Protein AF-A0AAN0LDQ1-F1 (afdb_monomer)

Structure (mmCIF, N/CA/C/O backbone):
data_AF-A0AAN0LDQ1-F1
#
_entry.id   AF-A0AAN0LDQ1-F1
#
loop_
_atom_site.group_PDB
_atom_site.id
_atom_site.type_symbol
_atom_site.label_atom_id
_atom_site.label_alt_id
_atom_site.label_comp_id
_atom_site.label_asym_id
_atom_site.label_entity_id
_atom_site.label_seq_id
_atom_site.pdbx_PDB_ins_code
_atom_site.Cartn_x
_atom_site.Cartn_y
_atom_site.Cartn_z
_atom_site.occupancy
_atom_site.B_iso_or_equiv
_atom_site.auth_seq_id
_atom_site.auth_comp_id
_atom_site.auth_asym_id
_atom_site.auth_atom_id
_atom_site.pdbx_PDB_model_num
ATOM 1 N N . MET A 1 1 ? 23.363 -7.582 -6.907 1.00 61.44 1 MET A N 1
ATOM 2 C CA . MET A 1 1 ? 22.248 -8.427 -7.386 1.00 61.44 1 MET A CA 1
ATOM 3 C C . MET A 1 1 ? 22.765 -9.244 -8.560 1.00 61.44 1 MET A C 1
ATOM 5 O O . MET A 1 1 ? 23.369 -8.648 -9.444 1.00 61.44 1 MET A O 1
ATOM 9 N N . ARG A 1 2 ? 22.627 -10.574 -8.552 1.00 73.25 2 ARG A N 1
ATOM 10 C CA . ARG A 1 2 ? 22.948 -11.396 -9.729 1.00 73.25 2 ARG A CA 1
ATOM 11 C C . ARG A 1 2 ? 21.638 -11.645 -10.462 1.00 73.25 2 ARG A C 1
ATOM 13 O O . ARG A 1 2 ? 20.738 -12.243 -9.888 1.00 73.25 2 ARG A O 1
ATOM 20 N N . VAL A 1 3 ? 21.535 -11.121 -11.673 1.00 79.44 3 VAL A N 1
ATOM 21 C CA . VAL A 1 3 ? 20.385 -11.293 -12.562 1.00 79.44 3 VAL A CA 1
ATOM 22 C C . VAL A 1 3 ? 20.904 -12.056 -13.770 1.00 79.44 3 VAL A C 1
ATOM 24 O O . VAL A 1 3 ? 22.022 -11.793 -14.221 1.00 79.44 3 VAL A O 1
ATOM 27 N N . ASP A 1 4 ? 20.139 -13.041 -14.222 1.00 91.31 4 ASP A N 1
ATOM 28 C CA . ASP A 1 4 ? 20.430 -13.763 -15.457 1.00 91.31 4 ASP A CA 1
ATOM 29 C C . ASP A 1 4 ? 20.494 -12.781 -16.653 1.00 91.31 4 ASP A C 1
ATOM 31 O O . ASP A 1 4 ? 19.935 -11.681 -16.602 1.00 91.31 4 ASP A O 1
ATOM 35 N N . ALA A 1 5 ? 21.246 -13.141 -17.694 1.00 88.19 5 ALA A N 1
ATOM 36 C CA . ALA A 1 5 ? 21.482 -12.260 -18.833 1.00 88.19 5 ALA A CA 1
ATOM 37 C C . ALA A 1 5 ? 20.181 -11.942 -19.585 1.00 88.19 5 ALA A C 1
ATOM 39 O O . ALA A 1 5 ? 19.947 -10.773 -19.897 1.00 88.19 5 ALA A O 1
ATOM 40 N N . ASP A 1 6 ? 19.314 -12.939 -19.767 1.00 92.19 6 ASP A N 1
ATOM 41 C CA . ASP A 1 6 ? 18.062 -12.798 -20.513 1.00 92.19 6 ASP A CA 1
ATOM 42 C C . ASP A 1 6 ? 17.085 -11.885 -19.753 1.00 92.19 6 ASP A C 1
ATOM 44 O O . ASP A 1 6 ? 16.528 -10.928 -20.294 1.00 92.19 6 ASP A O 1
ATOM 48 N N . THR A 1 7 ? 16.951 -12.095 -18.441 1.00 92.31 7 THR A N 1
ATOM 49 C CA . THR A 1 7 ? 16.150 -11.242 -17.552 1.00 92.31 7 THR A CA 1
ATOM 50 C C . THR A 1 7 ? 16.667 -9.805 -17.552 1.00 92.31 7 THR A C 1
ATOM 52 O O . THR A 1 7 ? 15.884 -8.852 -17.583 1.00 92.31 7 THR A O 1
ATOM 55 N N . ARG A 1 8 ? 17.992 -9.615 -17.531 1.00 91.88 8 ARG A N 1
ATOM 56 C CA . ARG A 1 8 ? 18.593 -8.278 -17.557 1.00 91.88 8 ARG A CA 1
ATOM 57 C C . ARG A 1 8 ? 18.300 -7.556 -18.870 1.00 91.88 8 ARG A C 1
ATOM 59 O O . ARG A 1 8 ? 18.054 -6.353 -18.825 1.00 91.88 8 ARG A O 1
ATOM 66 N N . GLU A 1 9 ? 18.321 -8.256 -20.001 1.00 94.94 9 GLU A N 1
ATOM 67 C CA . GLU A 1 9 ? 18.014 -7.677 -21.312 1.00 94.94 9 GLU A CA 1
ATOM 68 C C . GLU A 1 9 ? 16.570 -7.162 -21.371 1.00 94.94 9 GLU A C 1
ATOM 70 O O . GLU A 1 9 ? 16.333 -6.010 -21.743 1.00 94.94 9 GLU A O 1
ATOM 75 N N . VAL A 1 10 ? 15.611 -7.967 -20.905 1.00 95.94 10 VAL A N 1
ATOM 76 C CA . VAL A 1 10 ? 14.195 -7.572 -20.851 1.00 95.94 10 VAL A CA 1
ATOM 77 C C . VAL A 1 10 ? 13.994 -6.335 -19.969 1.00 95.94 10 VAL A C 1
ATOM 79 O O . VAL A 1 10 ? 13.318 -5.385 -20.373 1.00 95.94 10 VAL A O 1
ATOM 82 N N . ILE A 1 11 ? 14.610 -6.302 -18.782 1.00 94.38 11 ILE A N 1
ATOM 83 C CA . ILE A 1 11 ? 14.508 -5.152 -17.868 1.00 94.38 11 ILE A CA 1
ATOM 84 C C . ILE A 1 11 ? 15.189 -3.913 -18.467 1.00 94.38 11 ILE A C 1
ATOM 86 O O . ILE A 1 11 ? 14.657 -2.810 -18.348 1.00 94.38 11 ILE A O 1
ATOM 90 N N . ALA A 1 12 ? 16.338 -4.069 -19.132 1.00 94.69 12 ALA A N 1
ATOM 91 C CA . ALA A 1 12 ? 17.028 -2.960 -19.787 1.00 94.69 12 ALA A CA 1
ATOM 92 C C . ALA A 1 12 ? 16.158 -2.330 -20.880 1.00 94.69 12 ALA A C 1
ATOM 94 O O . ALA A 1 12 ? 16.004 -1.111 -20.908 1.00 94.69 12 ALA A O 1
ATOM 95 N N . ARG A 1 13 ? 15.497 -3.151 -21.701 1.00 96.50 13 ARG A N 1
ATOM 96 C CA . ARG A 1 13 ? 14.558 -2.666 -22.716 1.00 96.50 13 ARG A CA 1
ATOM 97 C C . ARG A 1 13 ? 13.368 -1.921 -22.106 1.00 96.50 13 ARG A C 1
ATOM 99 O O . ARG A 1 13 ? 12.962 -0.882 -22.620 1.00 96.50 13 ARG A O 1
ATOM 106 N N . ALA A 1 14 ? 12.823 -2.410 -20.994 1.00 96.12 14 ALA A N 1
ATOM 107 C CA . ALA A 1 14 ? 11.748 -1.722 -20.276 1.00 96.12 14 ALA A CA 1
ATOM 108 C C . ALA A 1 14 ? 12.204 -0.374 -19.685 1.00 96.12 14 ALA A C 1
ATOM 110 O O . ALA A 1 14 ? 11.455 0.608 -19.723 1.00 96.12 14 ALA A O 1
ATOM 111 N N . ALA A 1 15 ? 13.440 -0.308 -19.184 1.00 96.50 15 ALA A N 1
ATOM 112 C CA . ALA A 1 15 ? 14.048 0.921 -18.688 1.00 96.50 15 ALA A CA 1
ATOM 113 C C . ALA A 1 15 ? 14.240 1.949 -19.816 1.00 96.50 15 ALA A C 1
ATOM 115 O O . ALA A 1 15 ? 13.857 3.106 -19.643 1.00 96.50 15 ALA A O 1
ATOM 116 N N . GLU A 1 16 ? 14.726 1.518 -20.985 1.00 97.00 16 GLU A N 1
ATOM 117 C CA . GLU A 1 16 ? 14.863 2.362 -22.181 1.00 97.00 16 GLU A CA 1
ATOM 118 C C . GLU A 1 16 ? 13.520 2.937 -22.640 1.00 97.00 16 GLU A C 1
ATOM 120 O O . GLU A 1 16 ? 13.405 4.147 -22.824 1.00 97.00 16 GLU A O 1
ATOM 125 N N . VAL A 1 17 ? 12.482 2.098 -22.755 1.00 97.31 17 VAL A N 1
ATOM 126 C CA . VAL A 1 17 ? 11.118 2.543 -23.108 1.00 97.31 17 VAL A CA 1
ATOM 127 C C . VAL A 1 17 ? 10.578 3.550 -22.090 1.00 97.31 17 VAL A C 1
ATOM 129 O O . VAL A 1 17 ? 9.865 4.483 -22.452 1.00 97.31 17 VAL A O 1
ATOM 132 N N . SER A 1 18 ? 10.947 3.389 -20.819 1.00 93.25 18 SER A N 1
ATOM 133 C CA . SER A 1 18 ? 10.560 4.293 -19.733 1.00 93.25 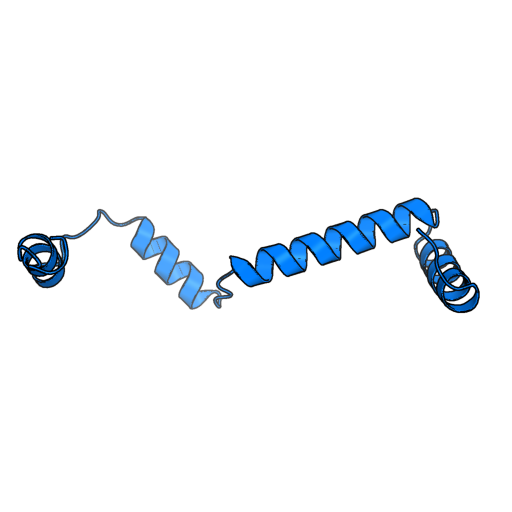18 SER A CA 1
ATOM 134 C C . SER A 1 18 ? 11.438 5.549 -19.631 1.00 93.25 18 SER A C 1
ATOM 136 O O . SER A 1 18 ? 11.183 6.382 -18.761 1.00 93.25 18 SER A O 1
ATOM 138 N N . GLY A 1 19 ? 12.480 5.686 -20.462 1.00 96.00 19 GLY A N 1
ATOM 139 C CA . GLY A 1 19 ? 13.434 6.799 -20.421 1.00 96.00 19 GLY A CA 1
ATOM 140 C C . GLY A 1 19 ? 14.314 6.828 -19.165 1.00 96.00 19 GLY A C 1
ATOM 141 O O . GLY A 1 19 ? 14.769 7.894 -18.754 1.00 96.00 19 GLY A O 1
ATOM 142 N N . LYS A 1 20 ? 14.525 5.677 -18.518 1.00 94.00 20 LYS A N 1
ATOM 143 C CA . LYS A 1 20 ? 15.221 5.549 -17.229 1.00 94.00 20 LYS A CA 1
ATOM 144 C C . LYS A 1 20 ? 16.479 4.704 -17.366 1.00 94.00 20 LYS A C 1
ATOM 146 O O . LYS A 1 20 ? 16.578 3.827 -18.219 1.00 94.00 20 LYS A O 1
ATOM 151 N N . SER A 1 21 ? 17.440 4.925 -16.470 1.00 96.25 21 SER A N 1
ATOM 152 C CA . SER A 1 21 ? 18.557 3.990 -16.327 1.00 96.25 21 SER A CA 1
ATOM 153 C C . SER A 1 21 ? 18.062 2.654 -15.767 1.00 96.25 21 SER A C 1
ATOM 155 O O . SER A 1 21 ? 17.080 2.609 -15.022 1.00 96.25 21 SER A O 1
ATOM 157 N N . LEU A 1 22 ? 18.774 1.565 -16.075 1.00 93.25 22 LEU A N 1
ATOM 158 C CA . LEU A 1 22 ? 18.467 0.228 -15.552 1.00 93.25 22 LEU A CA 1
ATOM 159 C C . LEU A 1 22 ? 18.330 0.236 -14.020 1.00 93.25 22 LEU A C 1
ATOM 161 O O . LEU A 1 22 ? 17.372 -0.304 -13.474 1.00 93.25 22 LEU A O 1
ATOM 165 N N . THR A 1 23 ? 19.258 0.900 -13.326 1.00 94.88 23 THR A N 1
ATOM 166 C CA . THR A 1 23 ? 19.245 1.003 -11.862 1.00 94.88 23 THR A CA 1
ATOM 167 C C . THR A 1 23 ? 18.036 1.785 -11.353 1.00 94.88 23 THR A C 1
ATOM 169 O O . THR A 1 23 ? 17.405 1.351 -10.390 1.00 94.88 23 THR A O 1
ATOM 172 N N . ALA A 1 24 ? 17.690 2.911 -11.989 1.00 94.56 24 ALA A N 1
ATOM 173 C CA . ALA A 1 24 ? 16.528 3.710 -11.600 1.00 94.56 24 ALA A CA 1
ATOM 174 C C . ALA A 1 24 ? 15.228 2.917 -11.784 1.00 94.56 24 ALA A C 1
ATOM 176 O O . ALA A 1 24 ? 14.440 2.804 -10.850 1.00 94.56 24 ALA A O 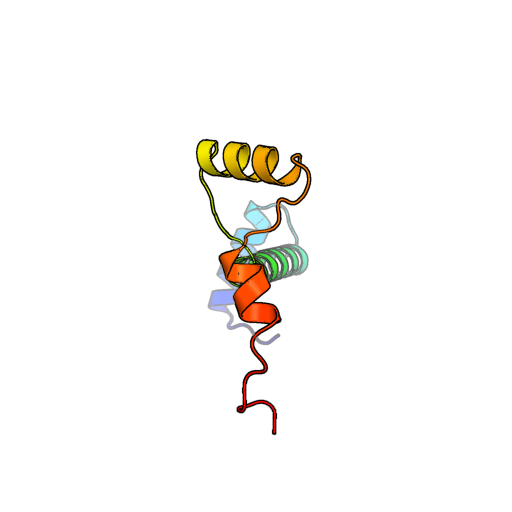1
ATOM 177 N N . PHE A 1 25 ? 15.063 2.272 -12.942 1.00 95.62 25 PHE A N 1
ATOM 178 C CA . PHE A 1 25 ? 13.903 1.435 -13.233 1.00 95.62 25 PHE A CA 1
ATOM 179 C C . PHE A 1 25 ? 13.743 0.296 -12.217 1.00 95.62 25 PHE A C 1
ATOM 181 O O . PHE A 1 25 ? 12.666 0.113 -11.655 1.00 95.62 25 PHE A O 1
ATOM 188 N N . MET A 1 26 ? 14.822 -0.437 -11.923 1.00 94.25 26 MET A N 1
ATOM 189 C CA . MET A 1 26 ? 14.786 -1.526 -10.942 1.00 94.25 26 MET A CA 1
ATOM 190 C C . MET A 1 26 ? 14.490 -1.031 -9.523 1.00 94.25 26 MET A C 1
ATOM 192 O O . MET A 1 26 ? 13.761 -1.695 -8.792 1.00 94.25 26 MET A O 1
ATOM 196 N N . THR A 1 27 ? 15.036 0.124 -9.133 1.00 94.88 27 THR A N 1
ATOM 197 C CA . THR A 1 27 ? 14.821 0.701 -7.796 1.00 94.88 27 THR A CA 1
ATOM 198 C C . THR A 1 27 ? 13.370 1.126 -7.618 1.00 94.88 27 THR A C 1
ATOM 200 O O . THR A 1 27 ? 12.746 0.789 -6.615 1.00 94.88 27 THR A O 1
ATOM 203 N N . GLU A 1 28 ? 12.807 1.815 -8.608 1.00 93.31 28 GLU A N 1
ATOM 204 C CA . GLU A 1 28 ? 11.408 2.233 -8.586 1.00 93.31 28 GLU A CA 1
ATOM 205 C C . GLU A 1 28 ? 10.454 1.036 -8.616 1.00 93.31 28 GLU A C 1
ATOM 207 O O . GLU A 1 28 ? 9.501 0.996 -7.841 1.00 93.31 28 GLU A O 1
ATOM 212 N N . ALA A 1 29 ? 10.730 0.033 -9.455 1.00 94.44 29 ALA A N 1
ATOM 213 C CA . ALA A 1 29 ? 9.930 -1.186 -9.515 1.00 94.44 29 ALA A CA 1
ATOM 214 C C . ALA A 1 29 ? 9.961 -1.953 -8.183 1.00 94.44 29 ALA A C 1
ATOM 216 O O . ALA A 1 29 ? 8.914 -2.370 -7.686 1.00 94.44 29 ALA A O 1
ATOM 217 N N . ALA A 1 30 ? 11.140 -2.092 -7.568 1.00 94.19 30 ALA A N 1
ATOM 218 C CA . ALA A 1 30 ? 11.285 -2.722 -6.259 1.00 94.19 30 ALA A CA 1
ATOM 219 C C . ALA A 1 30 ? 10.565 -1.927 -5.158 1.00 94.19 30 ALA A C 1
ATOM 221 O O . ALA A 1 30 ? 9.898 -2.520 -4.313 1.00 94.19 30 ALA A O 1
ATOM 222 N N . PHE A 1 31 ? 10.646 -0.594 -5.187 1.00 91.19 31 PHE A N 1
ATOM 223 C CA . PHE A 1 31 ? 9.950 0.268 -4.234 1.00 91.19 31 PHE A CA 1
ATOM 224 C C . PHE A 1 31 ? 8.426 0.187 -4.386 1.00 91.19 31 PHE A C 1
ATOM 226 O O . PHE A 1 31 ? 7.710 0.090 -3.392 1.00 91.19 31 PHE A O 1
ATOM 233 N N . ALA A 1 32 ? 7.909 0.177 -5.616 1.00 90.88 32 ALA A N 1
ATOM 234 C CA . ALA A 1 32 ? 6.484 0.000 -5.882 1.00 90.88 32 ALA A CA 1
ATOM 235 C C . ALA A 1 32 ? 5.982 -1.379 -5.423 1.00 90.88 32 ALA A C 1
ATOM 237 O O . ALA A 1 32 ? 4.933 -1.470 -4.787 1.00 90.88 32 AL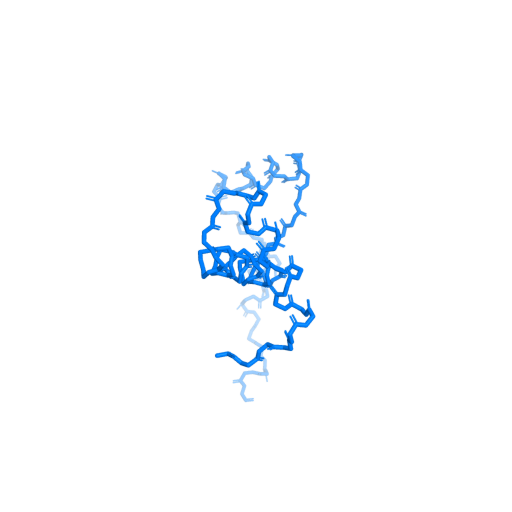A A O 1
ATOM 238 N N . ALA A 1 33 ? 6.747 -2.443 -5.687 1.00 91.75 33 ALA A N 1
ATOM 239 C CA . ALA A 1 33 ? 6.419 -3.790 -5.227 1.00 91.75 33 ALA A CA 1
ATOM 240 C C . ALA A 1 33 ? 6.423 -3.890 -3.693 1.00 91.75 33 ALA A C 1
ATOM 242 O O . ALA A 1 33 ? 5.484 -4.429 -3.116 1.00 91.75 33 ALA A O 1
ATOM 243 N N . ALA A 1 34 ? 7.428 -3.310 -3.028 1.00 89.12 34 ALA A N 1
ATOM 244 C CA . ALA A 1 34 ? 7.491 -3.262 -1.570 1.00 89.12 34 ALA A CA 1
ATOM 245 C C . ALA A 1 34 ? 6.311 -2.483 -0.971 1.00 89.12 34 ALA A C 1
ATOM 247 O O . ALA A 1 34 ? 5.710 -2.936 -0.003 1.00 89.12 34 ALA A O 1
ATOM 248 N N . GLN A 1 35 ? 5.938 -1.342 -1.560 1.00 85.31 35 GLN A N 1
ATOM 249 C CA . GLN A 1 35 ? 4.750 -0.601 -1.133 1.00 85.31 35 GLN A CA 1
ATOM 250 C C . GLN A 1 35 ? 3.483 -1.436 -1.292 1.00 85.31 35 GLN A C 1
ATOM 252 O O . GLN A 1 35 ? 2.691 -1.485 -0.362 1.00 85.31 35 GLN A O 1
ATOM 257 N N . LYS A 1 36 ? 3.299 -2.124 -2.425 1.00 84.69 36 LYS A N 1
ATOM 258 C CA . LYS A 1 36 ? 2.138 -2.995 -2.636 1.00 84.69 36 LYS A CA 1
ATOM 259 C C . LYS A 1 36 ? 2.051 -4.095 -1.575 1.00 84.69 36 LYS A C 1
ATOM 261 O O . LYS A 1 36 ? 0.993 -4.275 -0.990 1.00 84.69 36 LYS A O 1
ATOM 266 N N . GLU A 1 37 ? 3.159 -4.770 -1.287 1.00 85.56 37 GLU A N 1
ATOM 267 C CA . GLU A 1 37 ? 3.203 -5.841 -0.283 1.00 85.56 37 GLU A CA 1
ATOM 268 C C . GLU A 1 37 ? 2.914 -5.318 1.135 1.00 85.56 37 GLU A C 1
ATOM 270 O O . GLU A 1 37 ? 2.173 -5.924 1.906 1.00 85.56 37 GLU A O 1
ATOM 275 N N . LEU A 1 38 ? 3.457 -4.145 1.481 1.00 78.81 38 LEU A N 1
ATOM 276 C CA . LEU A 1 38 ? 3.171 -3.488 2.759 1.00 78.81 38 LEU A CA 1
ATOM 277 C C . LEU A 1 38 ? 1.715 -3.008 2.853 1.00 78.81 38 LEU A C 1
ATOM 279 O O . LEU A 1 38 ? 1.144 -2.991 3.946 1.00 78.81 38 LEU A O 1
ATOM 283 N N . LEU A 1 39 ? 1.117 -2.613 1.726 1.00 73.56 39 LEU A N 1
ATOM 284 C CA . LEU A 1 39 ? -0.285 -2.214 1.645 1.00 73.56 39 LEU A CA 1
ATOM 285 C C . LEU A 1 39 ? -1.218 -3.420 1.770 1.00 73.56 39 LEU A C 1
ATOM 287 O O . LEU A 1 39 ? -2.189 -3.313 2.510 1.00 73.56 39 LEU A O 1
ATOM 291 N N . ASP A 1 40 ? -0.906 -4.576 1.180 1.00 65.50 40 ASP A N 1
ATOM 292 C CA . ASP A 1 40 ? -1.712 -5.799 1.344 1.00 65.50 40 ASP A CA 1
ATOM 293 C C . ASP A 1 40 ? -1.826 -6.239 2.823 1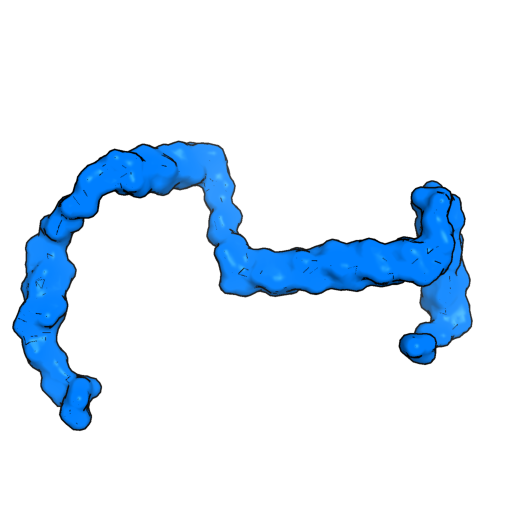.00 65.50 40 ASP A C 1
ATOM 295 O O . ASP A 1 40 ? -2.809 -6.871 3.206 1.00 65.50 40 ASP A O 1
ATOM 299 N N . GLN A 1 41 ? -0.892 -5.839 3.699 1.00 61.12 41 GLN A N 1
ATOM 300 C CA . GLN A 1 41 ? -0.974 -6.109 5.144 1.00 61.12 41 GLN A CA 1
ATOM 301 C C . GLN A 1 41 ? -1.796 -5.088 5.954 1.00 61.12 41 GLN A C 1
ATOM 303 O O . GLN A 1 41 ? -2.134 -5.366 7.106 1.00 61.12 41 GLN A O 1
ATOM 308 N N . ARG A 1 42 ? -2.094 -3.892 5.423 1.00 65.31 42 ARG A N 1
ATOM 309 C CA . ARG A 1 42 ? -2.706 -2.783 6.200 1.00 65.31 42 ARG A CA 1
ATOM 310 C C . ARG A 1 42 ? -3.831 -2.033 5.486 1.00 65.31 42 ARG A C 1
ATOM 312 O O . ARG A 1 42 ? -4.427 -1.144 6.091 1.00 65.31 42 ARG A O 1
ATOM 319 N N . PHE A 1 43 ? -4.127 -2.357 4.233 1.00 65.25 43 PHE A N 1
ATOM 320 C CA . PHE A 1 43 ? -5.122 -1.657 3.436 1.00 65.25 43 PHE A CA 1
ATOM 321 C C . PHE A 1 43 ? -6.458 -2.401 3.446 1.00 65.25 43 PHE A C 1
ATOM 323 O O . PHE A 1 43 ? -6.582 -3.507 2.927 1.00 65.25 43 PHE A O 1
ATOM 330 N N . VAL A 1 44 ? -7.482 -1.761 4.011 1.00 70.62 44 VAL A N 1
ATOM 331 C CA . VAL A 1 44 ? -8.872 -2.202 3.867 1.00 70.62 44 VAL A CA 1
ATOM 332 C C . VAL A 1 44 ? -9.458 -1.451 2.678 1.00 70.62 44 VAL A C 1
ATOM 334 O O . VAL A 1 44 ? -9.862 -0.296 2.800 1.00 70.62 44 VAL A O 1
ATOM 337 N N . GLY A 1 45 ? -9.455 -2.093 1.511 1.00 70.50 45 GLY A N 1
ATOM 338 C CA . GLY A 1 45 ? -10.101 -1.548 0.321 1.00 70.50 45 GLY A CA 1
ATOM 339 C C . GLY A 1 45 ? -11.610 -1.482 0.522 1.00 70.50 45 GLY A C 1
ATOM 340 O O . GLY A 1 45 ? -12.256 -2.513 0.705 1.00 70.50 45 GLY A O 1
ATOM 341 N N . VAL A 1 46 ? -12.165 -0.274 0.486 1.00 78.38 46 VAL A N 1
ATOM 342 C CA . VAL A 1 46 ? -13.601 -0.016 0.607 1.00 78.38 46 VAL A CA 1
ATOM 343 C C . VAL A 1 46 ? -14.086 0.803 -0.586 1.00 78.38 46 VAL A C 1
ATOM 345 O O . VAL A 1 46 ? -13.324 1.582 -1.160 1.00 78.38 46 VAL A O 1
ATOM 348 N N . ASP A 1 47 ? -15.341 0.614 -0.990 1.00 85.81 47 ASP A N 1
ATOM 349 C CA . ASP A 1 47 ? -15.955 1.494 -1.984 1.00 85.81 47 ASP A CA 1
ATOM 350 C C . ASP A 1 47 ? -16.252 2.883 -1.390 1.00 85.81 47 ASP A C 1
ATOM 352 O O . ASP A 1 47 ? -16.197 3.084 -0.175 1.00 85.81 47 ASP A O 1
ATOM 356 N N . ALA A 1 48 ? -16.575 3.853 -2.251 1.00 84.94 48 ALA A N 1
ATOM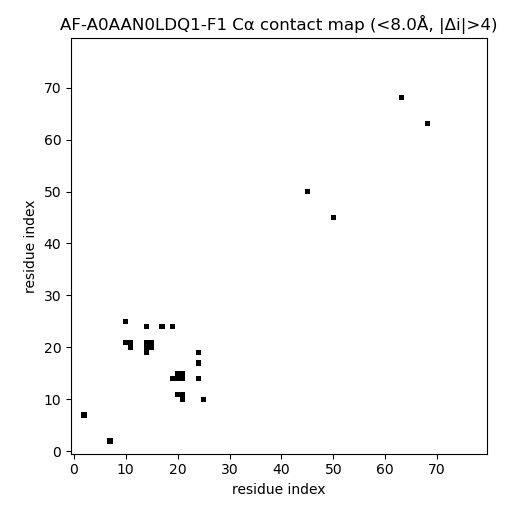 357 C CA . ALA A 1 48 ? -16.814 5.234 -1.831 1.00 84.94 48 ALA A CA 1
ATOM 358 C C . ALA A 1 48 ? -17.930 5.362 -0.776 1.00 84.94 48 ALA A C 1
ATOM 360 O O . ALA A 1 48 ? -17.815 6.169 0.136 1.00 84.94 48 ALA A O 1
ATOM 361 N N . LYS A 1 49 ? -18.979 4.530 -0.839 1.00 92.19 49 LYS A N 1
ATOM 362 C CA . LYS A 1 49 ? -20.084 4.601 0.129 1.00 92.19 49 LYS A CA 1
ATOM 363 C C . LYS A 1 49 ? -19.638 4.137 1.508 1.00 92.19 49 LYS A C 1
ATOM 365 O O . LYS A 1 49 ? -20.033 4.718 2.514 1.00 92.19 49 LYS A O 1
ATOM 370 N N . VAL A 1 50 ? -18.846 3.070 1.552 1.00 89.50 50 VAL A N 1
ATOM 371 C CA . VAL A 1 50 ? -18.289 2.551 2.802 1.00 89.50 50 VAL A CA 1
ATOM 372 C C . VAL A 1 50 ? -17.253 3.524 3.366 1.00 89.50 50 VAL A C 1
ATOM 374 O O . VAL A 1 50 ? -17.232 3.730 4.576 1.00 89.50 50 VAL A O 1
ATOM 377 N N . PHE A 1 51 ? -16.450 4.164 2.513 1.00 89.56 51 PHE A N 1
ATOM 378 C CA . PHE A 1 51 ? -15.527 5.219 2.931 1.00 89.56 51 PHE A CA 1
ATOM 379 C C . PHE A 1 51 ? -16.266 6.376 3.619 1.00 89.56 51 PHE A C 1
ATOM 381 O O . PHE A 1 51 ? -15.973 6.674 4.776 1.00 89.56 51 PHE A O 1
ATOM 388 N N . ASP A 1 52 ? -17.283 6.945 2.963 1.00 92.44 52 ASP A N 1
ATOM 389 C CA . ASP A 1 52 ? -18.079 8.053 3.507 1.00 92.44 52 ASP A CA 1
ATOM 390 C C . ASP A 1 52 ? -18.783 7.657 4.817 1.00 92.44 52 ASP A C 1
ATOM 392 O O . ASP A 1 52 ? -18.864 8.436 5.766 1.00 92.44 52 ASP A O 1
ATOM 396 N N . ALA A 1 53 ? -19.296 6.425 4.909 1.00 92.75 53 ALA A N 1
ATOM 397 C CA . ALA A 1 53 ? -19.937 5.928 6.126 1.00 92.75 53 ALA A CA 1
ATOM 398 C C . ALA A 1 53 ? -18.954 5.826 7.305 1.00 92.75 53 ALA A C 1
ATOM 400 O O . ALA A 1 53 ? -19.307 6.172 8.433 1.00 92.75 53 ALA A O 1
ATOM 401 N N . VAL A 1 54 ? -17.724 5.368 7.052 1.00 90.00 54 VAL A N 1
ATOM 402 C CA . VAL A 1 54 ? -16.673 5.285 8.075 1.00 90.00 54 VAL A CA 1
ATOM 403 C C . VAL A 1 54 ? -16.209 6.679 8.491 1.00 90.00 54 VAL A C 1
ATOM 405 O O . VAL A 1 54 ? -16.053 6.927 9.683 1.00 90.00 54 VAL A O 1
ATOM 408 N N . GLU A 1 55 ? -16.028 7.598 7.542 1.00 92.50 55 GLU A N 1
ATOM 409 C CA . GLU A 1 55 ? -15.629 8.979 7.831 1.00 92.50 55 GLU A CA 1
ATOM 410 C C . GLU A 1 55 ? -16.665 9.695 8.711 1.00 92.50 55 GLU A C 1
ATOM 412 O O . GLU A 1 55 ? -16.305 10.297 9.724 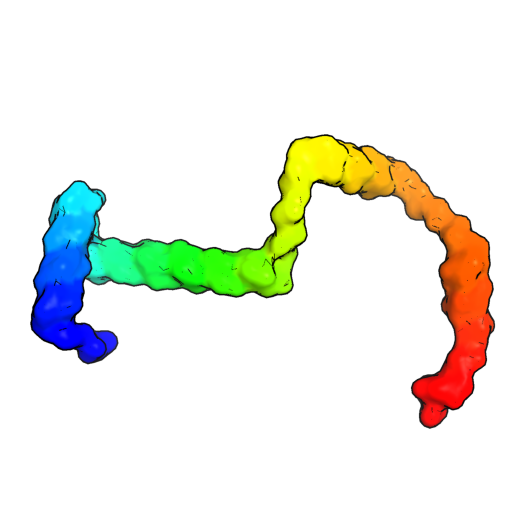1.00 92.50 55 GLU A O 1
ATOM 417 N N . ASN A 1 56 ? -17.956 9.542 8.398 1.00 93.44 56 ASN A N 1
ATOM 418 C CA . ASN A 1 56 ? -19.040 10.084 9.219 1.00 93.44 56 ASN A CA 1
ATOM 419 C C . ASN A 1 56 ? -19.040 9.491 10.635 1.00 93.44 56 ASN A C 1
ATOM 421 O O . ASN A 1 56 ? -19.161 10.230 11.610 1.00 93.44 56 ASN A O 1
ATOM 425 N N . LEU A 1 57 ? -18.838 8.175 10.766 1.00 90.25 57 LEU A N 1
ATOM 426 C CA . LEU A 1 57 ? -18.787 7.511 12.070 1.00 90.25 57 LEU A CA 1
ATOM 427 C C . LEU A 1 57 ? -17.594 7.979 12.921 1.00 90.25 57 LEU A C 1
ATOM 429 O O . LEU A 1 57 ? -17.707 8.066 14.140 1.00 90.25 57 LEU A O 1
ATOM 433 N N . LEU A 1 58 ? -16.453 8.287 12.296 1.00 89.44 58 LEU A N 1
ATOM 434 C CA . LEU A 1 58 ? -15.271 8.816 12.987 1.00 89.44 58 LEU A CA 1
ATOM 435 C C . LEU A 1 58 ? -15.442 10.272 13.440 1.00 89.44 58 LEU A C 1
ATOM 437 O O . LEU A 1 58 ? -14.793 10.685 14.401 1.00 89.44 58 LEU A O 1
ATOM 441 N N . ALA A 1 59 ? -16.285 11.049 12.756 1.00 91.44 59 ALA A N 1
ATOM 442 C CA . ALA A 1 59 ? -16.592 12.427 13.130 1.00 91.44 59 ALA A CA 1
ATOM 443 C C . ALA A 1 59 ? -17.550 12.522 14.333 1.00 91.44 59 ALA A C 1
ATOM 445 O O . ALA A 1 59 ? -17.613 13.559 15.000 1.00 91.44 59 ALA A O 1
ATOM 446 N N . GLU A 1 60 ? -18.294 11.455 14.623 1.00 90.62 60 GLU A N 1
ATOM 447 C CA . GLU A 1 60 ? -19.202 11.390 15.762 1.00 90.62 60 GLU A CA 1
ATOM 448 C C . GLU A 1 60 ? -18.455 11.136 17.085 1.00 90.62 60 GLU A C 1
ATOM 450 O O . GLU A 1 60 ? -17.455 10.413 17.131 1.00 90.62 60 GLU A O 1
ATOM 455 N N . PRO A 1 61 ? -18.931 11.701 18.211 1.00 86.56 61 PRO A N 1
ATOM 456 C CA . PRO A 1 61 ? -18.365 11.390 19.515 1.00 86.56 61 PRO A CA 1
ATOM 457 C C . PRO A 1 61 ? -18.525 9.898 19.823 1.00 86.56 61 PRO A C 1
ATOM 459 O O . PRO A 1 61 ? -19.580 9.310 19.585 1.00 86.56 61 PRO A O 1
ATOM 462 N N . ALA A 1 62 ? -17.489 9.298 20.412 1.00 83.62 62 ALA A N 1
ATOM 463 C CA . ALA A 1 62 ? -17.503 7.884 20.761 1.00 83.62 62 ALA A CA 1
ATOM 464 C C . ALA A 1 62 ? -18.688 7.554 21.683 1.00 83.62 62 ALA A C 1
ATOM 466 O O . ALA A 1 62 ? -18.787 8.057 22.806 1.00 83.62 62 ALA A O 1
ATOM 467 N N . GLN A 1 63 ? -19.577 6.680 21.216 1.00 85.31 63 GLN A N 1
ATOM 468 C CA . GLN A 1 63 ? -20.709 6.199 21.997 1.00 85.31 63 GLN A CA 1
ATOM 469 C C . GLN A 1 63 ? -20.329 4.904 22.711 1.00 85.31 63 GLN A C 1
ATOM 471 O O . GLN A 1 63 ? -19.836 3.948 22.108 1.00 85.31 63 GLN A O 1
ATOM 476 N N . ALA A 1 64 ? -20.559 4.863 24.022 1.00 82.62 64 ALA A N 1
ATOM 477 C CA . ALA A 1 64 ? -20.315 3.663 24.802 1.00 82.62 64 ALA A CA 1
ATOM 478 C C . ALA A 1 64 ? -21.340 2.583 24.431 1.00 82.62 64 ALA A C 1
ATOM 480 O O . ALA A 1 64 ? -22.541 2.748 24.625 1.00 82.62 64 ALA A O 1
ATOM 481 N N . ASN A 1 65 ? -20.860 1.443 23.940 1.00 86.94 65 ASN A N 1
ATOM 482 C CA . ASN A 1 65 ? -21.699 0.266 23.763 1.00 86.94 65 ASN A CA 1
ATOM 483 C C . ASN A 1 65 ? -21.854 -0.439 25.119 1.00 86.94 65 ASN A C 1
ATOM 485 O O . ASN A 1 65 ? -20.876 -0.943 25.667 1.00 86.94 65 ASN A O 1
ATOM 489 N N . GLU A 1 66 ? -23.075 -0.493 25.661 1.00 87.81 66 GLU A N 1
ATOM 490 C CA . GLU A 1 66 ? -23.353 -1.069 26.987 1.00 87.81 66 GLU A CA 1
ATOM 491 C C . GLU A 1 66 ? -22.893 -2.527 27.120 1.00 87.81 66 GLU A C 1
ATOM 493 O O . GLU A 1 66 ? -22.349 -2.914 28.155 1.00 87.81 66 GLU A O 1
ATOM 498 N N . LYS A 1 67 ? -23.035 -3.331 26.056 1.00 85.75 67 LYS A N 1
ATOM 499 C CA . LYS A 1 67 ? -22.559 -4.723 26.039 1.00 85.75 67 LYS A CA 1
ATOM 500 C C . LYS A 1 67 ? -21.036 -4.792 26.030 1.00 85.75 67 LYS A C 1
ATOM 502 O O . LYS A 1 67 ? -20.464 -5.650 26.696 1.00 85.75 67 LYS A O 1
ATOM 507 N N . LEU A 1 68 ? -20.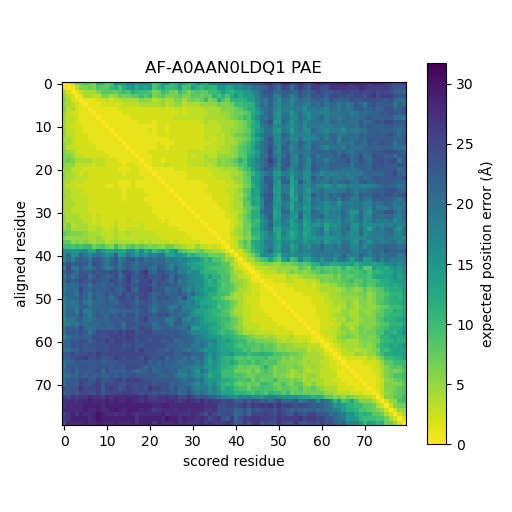378 -3.883 25.311 1.00 83.31 68 LEU A N 1
ATOM 508 C CA . LEU A 1 68 ? -18.919 -3.775 25.303 1.00 83.31 68 LEU A CA 1
ATOM 509 C C . LEU A 1 68 ? -18.394 -3.301 26.667 1.00 83.31 68 LEU A C 1
ATOM 511 O O . LEU A 1 68 ? -17.424 -3.849 27.178 1.00 83.31 68 LEU A O 1
ATOM 515 N N . ALA A 1 69 ? -19.068 -2.342 27.303 1.00 86.06 69 ALA A N 1
ATOM 516 C CA . ALA A 1 69 ? -18.741 -1.881 28.648 1.00 86.06 69 ALA A CA 1
ATOM 517 C C . ALA A 1 69 ? -18.933 -2.993 29.693 1.00 86.06 69 ALA A C 1
ATOM 519 O O . ALA A 1 69 ? -18.098 -3.152 30.580 1.00 86.06 69 ALA A O 1
ATOM 520 N N . ALA A 1 70 ? -19.998 -3.792 29.576 1.00 85.81 70 ALA A N 1
ATOM 521 C CA . ALA A 1 70 ? -20.203 -4.977 30.406 1.00 85.81 70 ALA A CA 1
ATOM 522 C C . ALA A 1 70 ? -19.112 -6.037 30.169 1.00 85.81 70 ALA A C 1
ATOM 524 O O . ALA A 1 70 ? -18.615 -6.615 31.133 1.00 85.81 70 ALA A O 1
ATOM 525 N N . LEU A 1 71 ? -18.678 -6.237 28.917 1.00 83.94 71 LEU A N 1
ATOM 526 C CA . LEU A 1 71 ? -17.575 -7.137 28.569 1.00 83.94 71 LEU A CA 1
ATOM 527 C C . LEU A 1 71 ? -16.251 -6.706 29.214 1.00 83.94 71 LEU A C 1
ATOM 529 O O . LEU A 1 71 ? -15.567 -7.537 29.803 1.00 83.94 71 LEU A O 1
ATOM 533 N N . PHE A 1 72 ? -15.904 -5.419 29.147 1.00 80.38 72 PHE A N 1
ATOM 534 C CA . PHE A 1 72 ? -14.690 -4.890 29.781 1.00 80.38 72 PHE A CA 1
ATOM 535 C C . PHE A 1 72 ? -14.757 -4.887 31.316 1.00 80.38 72 PHE A C 1
ATOM 537 O O . PHE A 1 72 ? -13.718 -4.933 31.966 1.00 80.38 72 PHE A O 1
ATOM 544 N N . LYS A 1 73 ? -15.961 -4.847 31.905 1.00 83.00 73 LYS A N 1
ATOM 545 C CA . LYS A 1 73 ? -16.172 -4.986 33.358 1.00 83.00 73 LYS A CA 1
ATOM 546 C C . LYS A 1 73 ? -16.189 -6.438 33.827 1.00 83.00 73 LYS A C 1
ATOM 548 O O . LYS A 1 73 ? -15.985 -6.685 35.013 1.00 83.00 73 LYS A O 1
ATOM 553 N N . SER A 1 74 ? -16.458 -7.390 32.934 1.00 75.25 74 SER A N 1
ATOM 554 C CA . SER A 1 74 ? -16.359 -8.806 33.268 1.00 75.25 74 SER A CA 1
ATOM 555 C C . SER A 1 74 ? -14.885 -9.153 33.459 1.00 75.25 74 SER A C 1
ATOM 557 O O . SER A 1 74 ? -14.123 -9.202 32.495 1.00 75.25 74 SER A O 1
ATOM 559 N N . SER A 1 75 ? -14.474 -9.332 34.719 1.00 60.28 75 SER A N 1
ATOM 560 C CA . SER A 1 75 ? -13.175 -9.908 35.055 1.00 60.28 75 SER A CA 1
ATOM 561 C C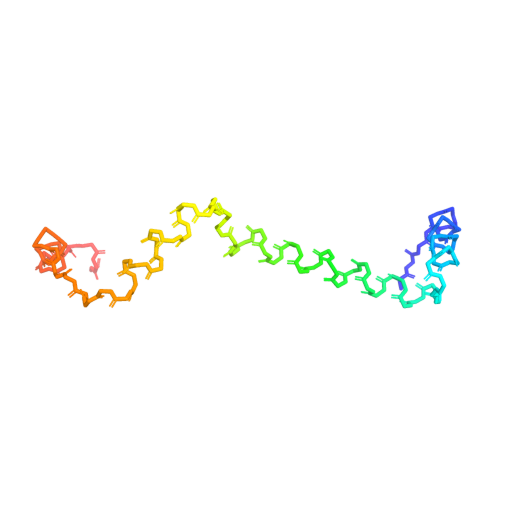 . SER A 1 75 ? -13.107 -11.274 34.393 1.00 60.28 75 SER A C 1
ATOM 563 O O . SER A 1 75 ? -13.835 -12.204 34.738 1.00 60.28 75 SER A O 1
ATOM 565 N N . ARG A 1 76 ? -12.315 -11.345 33.337 1.00 59.22 76 ARG A N 1
ATOM 566 C CA . ARG A 1 76 ? -12.095 -12.543 32.558 1.00 59.22 76 ARG A CA 1
ATOM 567 C C . ARG A 1 76 ? -11.041 -13.354 33.310 1.00 59.22 76 ARG A C 1
ATOM 569 O O . ARG A 1 76 ? -9.881 -12.970 33.304 1.00 59.22 76 ARG A O 1
ATOM 576 N N . GLU A 1 77 ? -11.450 -14.469 33.919 1.00 60.81 77 GLU A N 1
ATOM 577 C CA . GLU A 1 77 ? -10.619 -15.437 34.680 1.00 60.81 77 GLU A CA 1
ATOM 578 C C . GLU A 1 77 ? -9.481 -16.107 33.867 1.00 60.81 77 GLU A C 1
ATOM 580 O O . GLU A 1 77 ? -8.915 -17.105 34.281 1.00 60.81 77 GLU A O 1
ATOM 585 N N . TRP A 1 78 ? -9.154 -15.598 32.680 1.00 60.81 78 TRP A N 1
ATOM 586 C CA . TRP A 1 78 ? -8.160 -16.131 31.738 1.00 60.81 78 TRP A CA 1
ATOM 587 C C . TRP A 1 78 ? -6.979 -15.174 31.548 1.00 60.81 78 TRP A C 1
ATOM 589 O O . TRP A 1 78 ? -6.216 -15.300 30.593 1.00 60.81 78 TRP A O 1
ATOM 599 N N . LEU A 1 79 ? -6.863 -14.194 32.446 1.00 54.56 79 LEU A N 1
ATOM 600 C CA . LEU A 1 79 ? -5.700 -13.325 32.606 1.00 54.56 79 LEU A CA 1
ATOM 601 C C . LEU A 1 79 ? -4.841 -13.699 33.832 1.00 54.56 79 LEU A C 1
ATOM 603 O O . LEU A 1 79 ? -3.889 -12.970 34.102 1.00 54.56 79 LEU A O 1
ATOM 607 N N . ASP A 1 80 ? -5.148 -14.813 34.514 1.00 45.81 80 ASP A N 1
ATOM 608 C CA . ASP A 1 80 ? -4.271 -15.467 35.505 1.00 45.81 80 ASP A CA 1
ATOM 609 C C . ASP A 1 80 ? -3.483 -16.630 34.876 1.00 45.81 80 ASP A C 1
ATOM 611 O O . ASP A 1 80 ? -4.090 -17.417 34.107 1.00 45.81 80 ASP A O 1
#

Radius of gyration: 24.63 Å; Cα contacts (8 Å, |Δi|>4): 15; chains: 1; bounding box: 46×29×59 Å

pLDDT: mean 84.91, std 11.85, range [45.81, 97.31]

Sequence (80 aa):
MRVDADTREVIARAAEVSGKSLTAFMTEAAFAAAQKELLDQRFVGVDAKVFDAVENLLAEPAQANEKLAALFKSSREWLD

Foldseek 3Di:
DDDDPVRLVVLCVVCVVVVHHSVVSVVVVVVVVVVVVVCVVPPDDDDPVVVVVVVVVVVDDDDDDPVVVVVVVPPDPVVD

Mean predicted aligned error: 12.72 Å

Solvent-accessible surface area (backbone atoms only — not comparable to full-atom values): 4969 Å² total; per-residue (Å²): 136,93,70,59,71,68,63,47,51,57,50,40,52,54,11,54,77,68,75,38,53,54,68,57,42,52,50,52,52,51,50,52,51,52,50,51,59,57,36,74,76,72,59,82,89,66,56,72,70,57,47,53,52,51,54,54,57,67,74,46,79,91,74,85,50,68,69,59,53,49,53,73,66,49,82,63,88,79,79,114

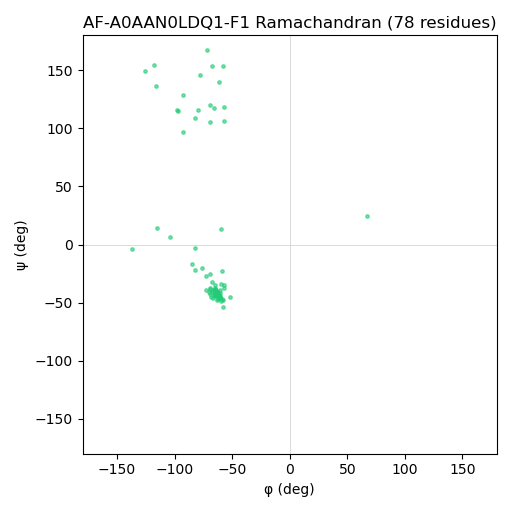Secondary structure (DSSP, 8-state):
----HHHHHHHHHHHHHTT--HHHHHHHHHHHHHHHHHHHTT-----HHHHHHHHHHHHSPPPP-HHHHHHHHS--TT--

Nearest PDB structures (foldseek):
  7ak7-assembly1_D  TM=5.217E-01  e=2.125E-04  Salmonella enterica subsp. enterica serovar Typhimurium
  6ajm-assembly1_C  TM=6.003E-01  e=4.753E-03  Escherichia coli
  5zgn-assembly1_E  TM=5.617E-01  e=5.904E-03  Klebsiella pneumoniae subsp. pneumoniae HS11286
  7zg5-assembly1_C  TM=5.974E-01  e=7.882E-03  Salmonella enterica subsp. enterica serovar Typhimurium
  6gts-assembly1_C-2  TM=7.262E-01  e=2.895E-02  Escherichia coli